Protein AF-A0A430J4T3-F1 (afdb_monomer)

Radius of gyration: 21.68 Å; Cα contacts (8 Å, |Δi|>4): 65; chains: 1; bounding box: 53×21×65 Å

Mean predicted aligned error: 17.21 Å

pLDDT: mean 71.9, std 14.35, range [41.19, 87.94]

Foldseek 3Di:
DVVVVVVVVVVVVVVVVVVVVPPPPDPDDDDDDDDDPPDDDPPPPPPVPPPWDKDFDAPPDWLLVVLVVPPDPPDDSVVQSVVQCVVVVPPDRDDDGRDMTTGD

Structure (mmCIF, N/CA/C/O backbone):
data_AF-A0A430J4T3-F1
#
_entry.id   AF-A0A430J4T3-F1
#
loop_
_atom_site.group_PDB
_atom_site.id
_atom_site.type_symbol
_atom_site.label_atom_id
_atom_site.label_alt_id
_atom_site.label_comp_id
_atom_site.label_asym_id
_atom_site.label_entity_id
_atom_site.label_seq_id
_atom_site.pdbx_PDB_ins_code
_atom_site.Cartn_x
_atom_site.Cartn_y
_atom_site.Cartn_z
_atom_site.occupancy
_atom_site.B_iso_or_equiv
_atom_site.auth_seq_id
_atom_site.auth_comp_id
_atom_site.auth_asym_id
_atom_site.auth_atom_id
_atom_site.pdbx_PDB_model_num
ATOM 1 N N . MET A 1 1 ? -12.373 -7.986 35.690 1.00 62.62 1 MET A N 1
ATOM 2 C CA . MET A 1 1 ? -13.280 -8.713 34.772 1.00 62.62 1 MET A CA 1
ATOM 3 C C . MET A 1 1 ? -14.157 -7.764 33.946 1.00 62.62 1 MET A C 1
ATOM 5 O O . MET A 1 1 ? -14.049 -7.774 32.729 1.00 62.62 1 MET A O 1
ATOM 9 N N . VAL A 1 2 ? -14.927 -6.862 34.570 1.00 60.69 2 VAL A N 1
ATOM 10 C CA . VAL A 1 2 ? -15.880 -5.950 33.887 1.00 60.69 2 VAL A CA 1
ATOM 11 C C . VAL A 1 2 ? -15.242 -4.983 32.870 1.00 60.69 2 VAL A C 1
ATOM 13 O O . VAL A 1 2 ? -15.765 -4.788 31.781 1.00 60.69 2 VAL A O 1
ATOM 16 N N . ARG A 1 3 ? -14.056 -4.434 33.169 1.00 61.69 3 ARG A N 1
ATOM 17 C CA . ARG A 1 3 ? -13.313 -3.511 32.275 1.00 61.69 3 ARG A CA 1
ATOM 18 C C . ARG A 1 3 ? -12.825 -4.171 30.980 1.00 61.69 3 ARG A C 1
ATOM 20 O O . ARG A 1 3 ? -12.667 -3.497 29.968 1.00 61.69 3 ARG A O 1
ATOM 27 N N . THR A 1 4 ? -12.587 -5.479 31.017 1.00 71.50 4 THR A N 1
ATOM 28 C CA . THR A 1 4 ? -12.179 -6.258 29.844 1.00 71.50 4 THR A CA 1
ATOM 29 C C . THR A 1 4 ? -13.393 -6.558 28.964 1.00 71.50 4 THR A C 1
ATOM 31 O O . THR A 1 4 ? -13.314 -6.411 27.752 1.00 71.50 4 THR A O 1
ATOM 34 N N . ILE A 1 5 ? -14.541 -6.866 29.577 1.00 84.56 5 ILE A N 1
ATOM 35 C CA . ILE A 1 5 ? 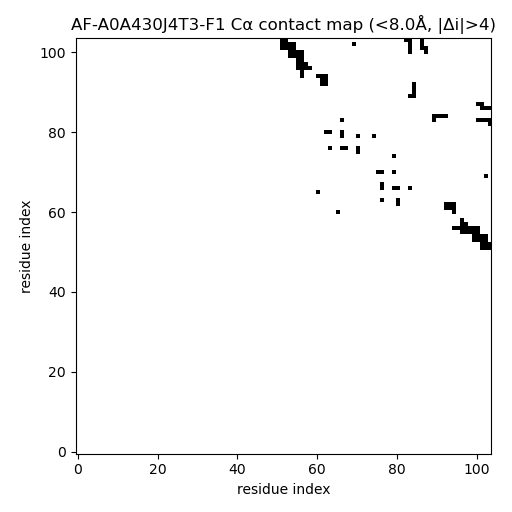-15.815 -7.110 28.882 1.00 84.56 5 ILE A CA 1
ATOM 36 C C . ILE A 1 5 ? -16.280 -5.855 28.129 1.00 84.56 5 ILE A C 1
ATOM 38 O O . ILE A 1 5 ? -16.602 -5.940 26.949 1.00 84.56 5 ILE A O 1
ATOM 42 N N . VAL A 1 6 ? -16.224 -4.675 28.759 1.00 82.50 6 VAL A N 1
ATOM 43 C CA . VAL A 1 6 ? -16.611 -3.403 28.112 1.00 82.50 6 VAL A CA 1
ATOM 44 C C . VAL A 1 6 ? -15.757 -3.113 26.873 1.00 82.50 6 VAL A C 1
ATOM 46 O O . VAL A 1 6 ? -16.279 -2.682 25.850 1.00 82.50 6 VAL A O 1
ATOM 49 N N . ARG A 1 7 ? -14.451 -3.404 26.924 1.00 72.38 7 ARG A N 1
ATOM 50 C CA . ARG A 1 7 ? -13.551 -3.221 25.775 1.00 72.38 7 ARG A CA 1
ATOM 51 C C . ARG A 1 7 ? -13.911 -4.134 24.604 1.00 72.38 7 ARG A C 1
ATOM 53 O O . ARG A 1 7 ? -13.948 -3.660 23.476 1.00 72.38 7 ARG A O 1
ATOM 60 N N . TYR A 1 8 ? -14.232 -5.401 24.867 1.00 84.19 8 TYR A N 1
ATOM 61 C CA . TYR A 1 8 ? -14.662 -6.328 23.816 1.00 84.19 8 TYR A CA 1
ATOM 62 C C . TYR A 1 8 ? -16.008 -5.933 23.195 1.00 84.19 8 TYR A C 1
ATOM 64 O O . TYR A 1 8 ? -16.155 -6.007 21.978 1.00 84.19 8 TYR A O 1
ATOM 72 N N . VAL A 1 9 ? -16.957 -5.441 23.998 1.00 86.19 9 VAL A N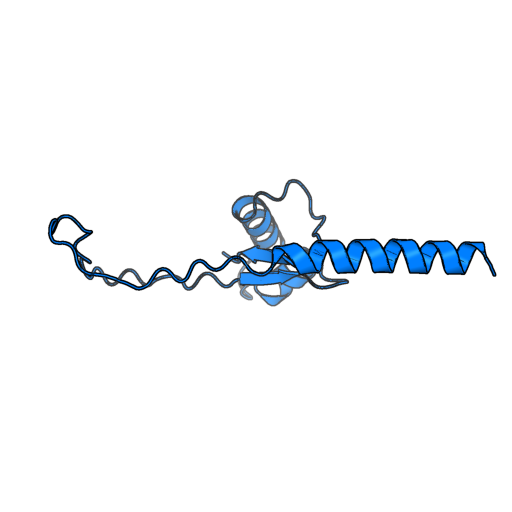 1
ATOM 73 C CA . VAL A 1 9 ? -18.263 -4.969 23.501 1.00 86.19 9 VAL A CA 1
ATOM 74 C C . VAL A 1 9 ? -18.111 -3.746 22.588 1.00 86.19 9 VAL A C 1
ATOM 76 O O . VAL A 1 9 ? -18.741 -3.687 21.535 1.00 86.19 9 VAL A O 1
ATOM 79 N N . VAL A 1 10 ? -17.233 -2.798 22.937 1.00 82.56 10 VAL A N 1
ATOM 80 C CA . VAL A 1 10 ? -16.966 -1.608 22.106 1.00 82.56 10 VAL A CA 1
ATOM 81 C C . VAL A 1 10 ? -16.297 -1.984 20.780 1.00 82.56 10 VAL A C 1
ATOM 83 O O . VAL A 1 10 ? -16.683 -1.466 19.736 1.00 82.56 10 VAL A O 1
ATOM 86 N N . ILE A 1 11 ? -15.339 -2.918 20.794 1.00 82.19 11 ILE A N 1
ATOM 87 C CA . ILE A 1 11 ? -14.663 -3.386 19.572 1.00 82.19 11 ILE A CA 1
ATOM 88 C C . ILE A 1 11 ? -15.654 -4.101 18.642 1.00 82.19 11 ILE A C 1
ATOM 90 O O . ILE A 1 11 ? -15.675 -3.824 17.444 1.00 82.19 11 ILE A O 1
ATOM 94 N N . ALA A 1 12 ? -16.522 -4.962 19.183 1.00 80.62 12 ALA A N 1
ATOM 95 C CA . ALA A 1 12 ? -17.542 -5.657 18.397 1.00 80.62 12 ALA A CA 1
ATOM 96 C C . ALA A 1 12 ? -18.541 -4.685 17.740 1.00 80.62 12 ALA A C 1
ATOM 98 O O . ALA A 1 12 ? -18.882 -4.852 16.571 1.00 80.62 12 ALA A O 1
ATOM 99 N N . ALA A 1 13 ? -18.962 -3.634 18.453 1.00 78.19 13 ALA A N 1
ATOM 100 C CA . ALA A 1 13 ? -19.869 -2.622 17.910 1.00 78.19 13 ALA A CA 1
ATOM 101 C C . ALA A 1 13 ? -19.258 -1.851 16.724 1.00 78.19 13 ALA A C 1
ATOM 103 O O . ALA A 1 13 ? -19.946 -1.586 15.738 1.00 78.19 13 ALA A O 1
ATOM 104 N N . ILE A 1 14 ? -17.959 -1.538 16.787 1.00 79.31 14 ILE A N 1
ATOM 105 C CA . ILE A 1 14 ? -17.241 -0.848 15.705 1.00 79.31 14 ILE A CA 1
ATOM 106 C C . ILE A 1 14 ? -17.128 -1.752 14.469 1.00 79.31 14 ILE A C 1
ATOM 108 O O . ILE A 1 14 ? -17.372 -1.294 13.355 1.00 79.31 14 ILE A O 1
ATOM 112 N N . LEU A 1 15 ? -16.842 -3.046 14.650 1.00 73.50 15 LEU A N 1
ATOM 113 C CA . LEU A 1 15 ? -16.756 -4.004 13.541 1.00 73.50 15 LEU A CA 1
ATOM 114 C C . LEU A 1 15 ? -18.097 -4.179 12.806 1.00 73.50 15 LEU A C 1
ATOM 116 O O . LEU A 1 15 ? -18.121 -4.192 11.574 1.00 73.50 15 LEU A O 1
ATOM 120 N N . CYS A 1 16 ? -19.219 -4.231 13.532 1.00 69.50 16 CYS A N 1
ATOM 121 C CA . CYS A 1 16 ? -20.555 -4.294 12.925 1.00 69.50 16 CYS A CA 1
ATOM 122 C C . CYS A 1 16 ? -20.892 -3.041 12.093 1.00 69.50 16 CYS A C 1
ATOM 124 O O . CYS A 1 16 ? -21.535 -3.142 11.045 1.00 69.50 16 CYS A O 1
ATOM 126 N N . ALA A 1 17 ? -20.441 -1.861 12.528 1.00 67.69 17 ALA A N 1
ATOM 127 C CA . ALA A 1 17 ? -20.673 -0.614 11.803 1.00 67.69 17 ALA A CA 1
ATOM 128 C C . ALA A 1 17 ? -19.892 -0.558 10.478 1.00 67.69 17 ALA A C 1
ATOM 130 O O . ALA A 1 17 ? -20.437 -0.134 9.461 1.00 67.69 17 ALA A O 1
ATOM 131 N N . VAL A 1 18 ? -18.645 -1.042 10.457 1.00 64.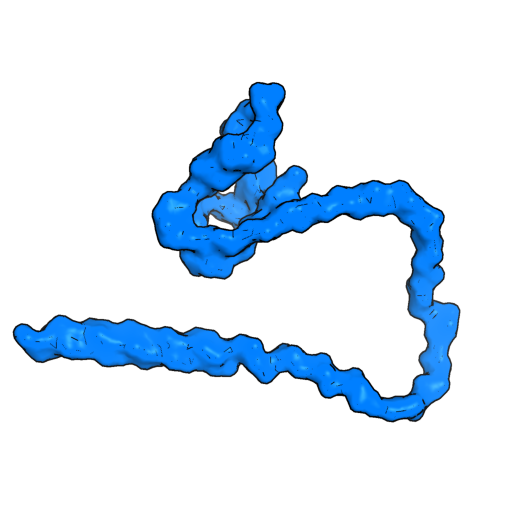69 18 VAL A N 1
ATOM 132 C CA . VAL A 1 18 ? -17.804 -1.058 9.245 1.00 64.69 18 VAL A CA 1
ATOM 133 C C . VAL A 1 18 ? -18.338 -2.048 8.202 1.00 64.69 18 VAL A C 1
ATOM 135 O O . VAL A 1 18 ? -18.300 -1.765 7.006 1.00 64.69 18 VAL A O 1
ATOM 138 N N . PHE A 1 19 ? -18.923 -3.167 8.640 1.00 62.28 19 PHE A N 1
ATOM 139 C CA . PHE A 1 19 ? -19.521 -4.163 7.742 1.00 62.28 19 PHE A CA 1
ATOM 140 C C . PHE A 1 19 ? -20.777 -3.649 7.010 1.00 62.28 19 PHE A C 1
ATOM 142 O O . PHE A 1 19 ? -21.094 -4.109 5.915 1.00 62.28 19 PHE A O 1
ATOM 149 N N . SER A 1 20 ? -21.459 -2.640 7.562 1.00 60.66 20 SER A N 1
ATOM 150 C CA . SER A 1 20 ? -22.667 -2.058 6.955 1.00 60.66 20 SER A CA 1
ATOM 151 C C . SER A 1 20 ? -22.381 -1.164 5.735 1.00 60.66 20 SER A C 1
ATOM 153 O O . SER A 1 20 ? -23.292 -0.886 4.961 1.00 60.66 20 SER A O 1
ATOM 155 N N . PHE A 1 21 ? -21.130 -0.741 5.511 1.00 57.25 21 PHE A N 1
ATOM 156 C CA . PHE A 1 21 ? -20.765 0.140 4.388 1.00 57.25 21 PHE A CA 1
ATOM 157 C C . PHE A 1 21 ? -20.368 -0.600 3.094 1.00 57.25 21 PHE A C 1
ATOM 159 O O . PHE A 1 21 ? -20.068 0.044 2.091 1.00 57.25 21 PHE A O 1
ATOM 166 N N . GLY A 1 22 ? -20.380 -1.939 3.078 1.00 54.44 22 GLY A N 1
ATOM 167 C CA . GLY A 1 22 ? -19.867 -2.744 1.958 1.00 54.44 22 GLY A CA 1
ATOM 168 C C . GLY A 1 22 ? -20.849 -3.097 0.830 1.00 54.44 22 GLY A C 1
ATOM 169 O O . GLY A 1 22 ? -20.442 -3.786 -0.101 1.00 54.44 22 GLY A O 1
ATOM 170 N N . ALA A 1 23 ? -22.121 -2.681 0.880 1.00 57.91 23 ALA A N 1
ATOM 171 C CA . ALA A 1 23 ? -23.172 -3.258 0.026 1.00 57.91 23 ALA A CA 1
ATOM 172 C C . ALA A 1 23 ? -23.957 -2.259 -0.847 1.00 57.91 23 ALA A C 1
ATOM 174 O O . ALA A 1 23 ? -25.158 -2.430 -1.042 1.00 57.91 23 ALA A O 1
ATOM 175 N N . ILE A 1 24 ? -23.311 -1.240 -1.423 1.00 56.75 24 ILE A N 1
ATOM 176 C CA . ILE A 1 24 ? -23.947 -0.434 -2.484 1.00 56.75 24 ILE A CA 1
ATOM 177 C C . ILE A 1 24 ? -23.122 -0.535 -3.770 1.00 56.75 24 ILE A C 1
ATOM 179 O O . ILE A 1 24 ? -22.462 0.406 -4.196 1.00 56.75 24 ILE A O 1
ATOM 183 N N . VAL A 1 25 ? -23.165 -1.709 -4.403 1.00 56.38 25 VAL A N 1
ATOM 184 C CA . VAL A 1 25 ? -22.907 -1.828 -5.843 1.00 56.38 25 VAL A CA 1
ATOM 185 C C . VAL A 1 25 ? -24.258 -1.642 -6.523 1.00 56.38 25 VAL A C 1
ATOM 187 O O . VAL A 1 25 ? -25.104 -2.533 -6.487 1.00 56.38 25 VAL A O 1
ATOM 190 N N . GLN A 1 26 ? -24.492 -0.460 -7.096 1.00 49.62 26 GLN A N 1
ATOM 191 C CA . GLN A 1 26 ? -25.651 -0.238 -7.954 1.00 49.62 26 GLN A CA 1
ATOM 192 C C . GLN A 1 26 ? -25.486 -1.054 -9.239 1.00 49.62 26 GLN A C 1
ATOM 194 O O . GLN A 1 26 ? -24.790 -0.652 -10.167 1.00 49.62 26 GLN A O 1
ATOM 199 N N . ALA A 1 27 ? -26.147 -2.206 -9.288 1.00 57.84 27 ALA A N 1
ATOM 200 C CA . ALA A 1 27 ? -26.469 -2.881 -10.532 1.00 57.84 27 ALA A CA 1
ATOM 201 C C . ALA A 1 27 ? -27.777 -2.277 -11.060 1.00 57.84 27 ALA A C 1
ATOM 203 O O . ALA A 1 27 ? -28.862 -2.734 -10.714 1.00 57.84 27 ALA A O 1
ATOM 204 N N .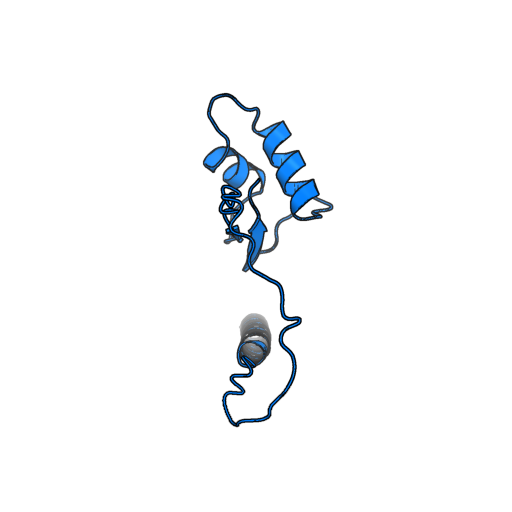 TYR A 1 28 ? -27.674 -1.215 -11.859 1.00 49.91 28 TYR A N 1
ATOM 205 C CA . TYR A 1 28 ? -28.796 -0.740 -12.667 1.00 49.91 28 TYR A CA 1
ATOM 206 C C . TYR A 1 28 ? -28.605 -1.285 -14.083 1.00 49.91 28 TYR A C 1
ATOM 208 O O . TYR A 1 28 ? -27.896 -0.709 -14.904 1.00 49.91 28 TYR A O 1
ATOM 216 N N . ALA A 1 29 ? -29.180 -2.458 -14.336 1.00 57.81 29 ALA A N 1
ATOM 217 C CA . ALA A 1 29 ? -29.421 -2.963 -15.678 1.00 57.81 29 ALA A CA 1
ATOM 218 C C . ALA A 1 29 ? -30.940 -3.012 -15.881 1.00 57.81 29 ALA A C 1
ATOM 220 O O . ALA A 1 29 ? -31.652 -3.603 -15.071 1.00 57.81 29 ALA A O 1
ATOM 221 N N . GLY A 1 30 ? -31.404 -2.379 -16.955 1.00 46.84 30 GLY A N 1
ATOM 222 C CA . GLY A 1 30 ? -32.812 -2.199 -17.314 1.00 46.84 30 GLY A CA 1
ATOM 223 C C . GLY A 1 30 ? -33.087 -0.705 -17.474 1.00 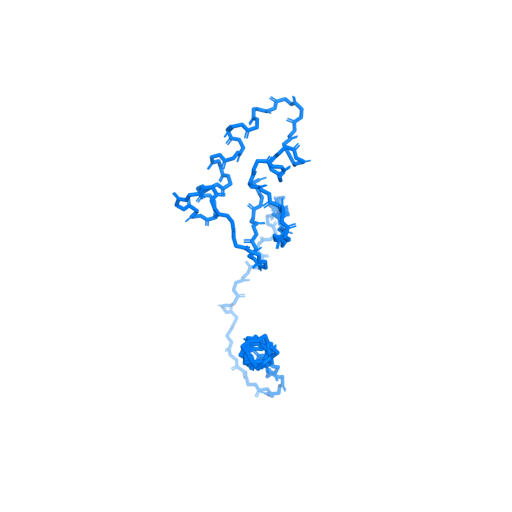46.84 30 GLY A C 1
ATOM 224 O O . GLY A 1 30 ? -32.854 0.060 -16.551 1.00 46.84 30 GLY A O 1
ATOM 225 N N . ASP A 1 31 ? -33.514 -0.178 -18.608 1.00 51.38 31 ASP A N 1
ATOM 226 C CA . ASP A 1 31 ? -34.109 -0.751 -19.810 1.00 51.38 31 ASP A CA 1
ATOM 227 C C . ASP A 1 31 ? -34.007 0.333 -20.911 1.00 51.38 31 ASP A C 1
ATOM 229 O O . ASP A 1 31 ? -33.684 1.486 -20.618 1.00 51.38 31 ASP A O 1
ATOM 233 N N . GLY A 1 32 ? -34.187 -0.049 -22.174 1.00 56.06 32 GLY A N 1
ATOM 234 C CA . GLY A 1 32 ? -33.794 0.693 -23.375 1.00 56.06 32 GLY A CA 1
ATOM 235 C C . GLY A 1 32 ? -34.166 2.185 -23.466 1.00 56.06 32 GLY A C 1
ATOM 236 O O . GLY A 1 32 ? -35.240 2.634 -23.081 1.00 56.06 32 GLY A O 1
ATOM 237 N N . GLY A 1 33 ? -33.276 2.951 -24.102 1.00 43.47 33 GLY A N 1
ATOM 238 C CA . GLY A 1 33 ? -33.520 4.336 -24.495 1.00 43.47 33 GLY A CA 1
ATOM 239 C C . GLY A 1 33 ? -32.405 4.843 -25.404 1.00 43.47 33 GLY A C 1
ATOM 240 O O . GLY A 1 33 ? -31.234 4.800 -25.047 1.00 43.47 33 GLY A O 1
ATOM 241 N N . ALA A 1 34 ? -32.774 5.251 -26.613 1.00 52.94 34 ALA A N 1
ATOM 242 C CA . ALA A 1 34 ? -31.886 5.700 -27.675 1.00 52.94 34 ALA A CA 1
ATOM 243 C C . ALA A 1 34 ? -31.015 6.923 -27.307 1.00 52.94 34 ALA A C 1
ATOM 245 O O . ALA A 1 34 ? -31.342 7.688 -26.406 1.00 52.94 34 ALA A O 1
ATOM 246 N N . ALA A 1 35 ? -30.001 7.140 -28.157 1.00 51.03 35 ALA A N 1
ATOM 247 C CA . ALA A 1 35 ? -29.201 8.357 -28.348 1.00 51.03 35 ALA A CA 1
ATOM 248 C C . ALA A 1 35 ? -27.888 8.468 -27.550 1.00 51.03 35 ALA A C 1
ATOM 250 O O . ALA A 1 35 ? -27.864 8.914 -26.409 1.00 51.03 35 ALA A O 1
ATOM 251 N N . ASN A 1 36 ? -26.771 8.148 -28.224 1.00 50.53 36 ASN A N 1
ATOM 252 C CA . ASN A 1 36 ? -25.710 9.105 -28.602 1.00 50.53 36 ASN A CA 1
ATOM 253 C C . ASN A 1 36 ? -24.396 8.346 -28.926 1.00 50.53 36 ASN A C 1
ATOM 255 O O . ASN A 1 36 ? -23.741 7.871 -27.997 1.00 50.53 36 ASN A O 1
ATOM 259 N N . PRO A 1 37 ? -23.937 8.233 -30.190 1.00 49.78 37 PRO A N 1
ATOM 260 C CA . PRO A 1 37 ? -22.633 7.653 -30.503 1.00 49.78 37 PRO A CA 1
ATOM 261 C C . PRO A 1 37 ? -21.530 8.714 -30.357 1.00 49.78 37 PRO A C 1
ATOM 263 O O . PRO A 1 37 ? -20.734 8.925 -31.260 1.00 49.78 37 PRO A O 1
ATOM 266 N N . ASN A 1 38 ? -21.485 9.388 -29.210 1.00 53.75 38 ASN A N 1
ATOM 267 C CA . ASN A 1 38 ? -20.317 10.138 -28.748 1.00 53.75 38 ASN A CA 1
ATOM 268 C C . ASN A 1 38 ? -19.886 9.561 -27.393 1.00 53.75 38 ASN A C 1
ATOM 270 O O . ASN A 1 38 ? -19.703 10.263 -26.405 1.00 53.75 38 ASN A O 1
ATOM 274 N N . ALA A 1 39 ? -19.765 8.237 -27.342 1.00 50.84 39 ALA A N 1
ATOM 275 C CA . ALA A 1 39 ? -19.142 7.521 -26.245 1.00 50.84 39 ALA A CA 1
ATOM 276 C C . ALA A 1 39 ? -17.841 6.932 -26.779 1.00 50.84 39 ALA A C 1
ATOM 278 O O . ALA A 1 39 ? -17.815 5.836 -27.330 1.00 50.84 39 ALA A O 1
ATOM 279 N N . SER A 1 40 ? -16.791 7.744 -26.661 1.00 55.53 40 SER A N 1
ATOM 280 C CA . SER A 1 40 ? -15.395 7.330 -26.573 1.00 55.53 40 SER A CA 1
ATOM 281 C C . SER A 1 40 ? -15.037 6.146 -27.461 1.00 55.53 40 SER A C 1
ATOM 283 O O . SER A 1 40 ? -14.900 5.013 -26.996 1.00 55.53 40 SER A O 1
ATOM 285 N N . THR A 1 41 ? -14.850 6.452 -28.747 1.00 47.12 41 THR A N 1
ATOM 286 C CA . THR A 1 41 ? -14.060 5.649 -29.674 1.00 47.12 41 THR A CA 1
ATOM 287 C C . THR A 1 41 ? -12.824 5.163 -28.937 1.00 47.12 41 THR A C 1
ATOM 289 O O . THR A 1 41 ? -11.885 5.915 -28.676 1.00 47.12 41 THR A O 1
ATOM 292 N N . SER A 1 42 ? -12.880 3.885 -28.582 1.00 55.28 42 SER A N 1
ATOM 293 C CA . SER A 1 42 ? -11.754 3.068 -28.189 1.00 55.28 42 SER A CA 1
ATOM 294 C C . SER A 1 42 ? -10.815 3.030 -29.385 1.00 55.28 42 SER A C 1
ATOM 296 O O . SER A 1 42 ? -10.867 2.124 -30.214 1.00 55.28 42 SER A O 1
ATOM 298 N N . THR A 1 43 ? -9.988 4.062 -29.531 1.00 41.19 43 THR A N 1
ATOM 299 C CA . THR A 1 43 ? -8.808 3.967 -30.368 1.00 41.19 43 THR A CA 1
ATOM 300 C C . THR A 1 43 ? -7.884 3.004 -29.652 1.00 41.19 43 THR A C 1
ATOM 302 O O . THR A 1 43 ? -7.288 3.296 -28.617 1.00 41.19 43 THR A O 1
ATOM 305 N N . VAL A 1 44 ? -7.827 1.804 -30.215 1.00 52.84 44 VAL A N 1
ATOM 306 C CA . VAL A 1 44 ? -6.824 0.777 -29.974 1.00 52.84 44 VAL A CA 1
ATOM 307 C C . VAL A 1 44 ? -5.460 1.366 -30.347 1.00 52.84 44 VAL A C 1
ATOM 309 O O . VAL A 1 44 ? -4.870 1.058 -31.372 1.00 52.84 44 VAL A O 1
ATOM 312 N N . THR A 1 45 ? -4.954 2.271 -29.517 1.00 42.47 45 THR A N 1
ATOM 313 C CA . THR A 1 45 ? -3.522 2.392 -29.316 1.00 42.47 45 THR A CA 1
ATOM 314 C C . THR A 1 45 ? -3.213 1.272 -28.349 1.00 42.47 45 THR A C 1
ATOM 316 O O . THR A 1 45 ? -3.790 1.225 -27.263 1.00 42.47 45 THR A O 1
ATOM 319 N N . VAL A 1 46 ? -2.335 0.351 -28.736 1.00 49.75 46 VAL A N 1
ATOM 320 C CA . VAL A 1 46 ? -1.722 -0.617 -27.824 1.00 49.75 46 VAL A CA 1
ATOM 321 C C . VAL A 1 46 ? -0.849 0.172 -26.840 1.00 49.75 46 VAL A C 1
ATOM 323 O O . VAL A 1 46 ? 0.376 0.128 -26.863 1.00 49.75 46 VAL A O 1
ATOM 326 N N . ALA A 1 47 ? -1.479 0.970 -25.981 1.00 55.22 47 ALA A N 1
ATOM 327 C CA . ALA A 1 47 ? -0.892 1.399 -24.745 1.00 55.22 47 ALA A CA 1
ATOM 328 C C . ALA A 1 47 ? -0.785 0.107 -23.957 1.00 55.22 47 ALA A C 1
ATOM 330 O O . ALA A 1 47 ? -1.790 -0.474 -23.550 1.00 55.22 47 ALA A O 1
ATOM 331 N N . LYS A 1 48 ? 0.444 -0.388 -23.824 1.00 51.72 48 LYS A N 1
ATOM 332 C CA . LYS A 1 48 ? 0.817 -1.362 -22.811 1.00 51.72 48 LYS A CA 1
ATOM 333 C C . LYS A 1 48 ? 0.278 -0.82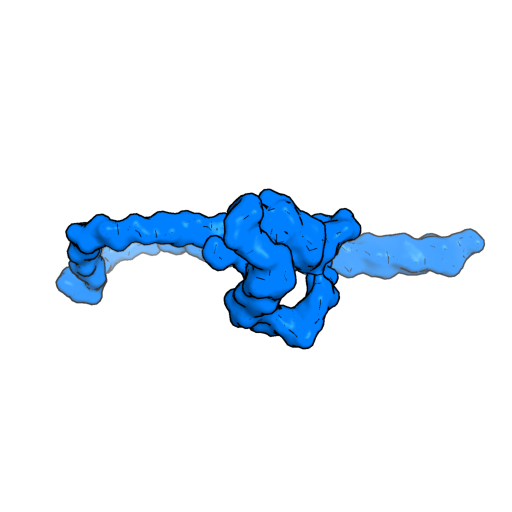0 -21.493 1.00 51.72 48 LYS A C 1
ATOM 335 O O . LYS A 1 48 ? 0.922 0.019 -20.868 1.00 51.72 48 LYS A O 1
ATOM 340 N N . ALA A 1 49 ? -0.944 -1.216 -21.142 1.00 53.22 49 ALA A N 1
ATOM 341 C CA . ALA A 1 49 ? -1.575 -0.853 -19.897 1.00 53.22 49 ALA A CA 1
ATOM 342 C C . ALA A 1 49 ? -0.648 -1.440 -18.851 1.00 53.22 49 ALA A C 1
ATOM 344 O O . ALA A 1 49 ? -0.558 -2.659 -18.697 1.00 53.22 49 ALA A O 1
ATOM 345 N N . LYS A 1 50 ? 0.167 -0.577 -18.243 1.00 57.44 50 LYS A N 1
ATOM 346 C CA . LYS A 1 50 ? 1.001 -0.971 -17.126 1.00 57.44 50 LYS A CA 1
ATOM 347 C C . LYS A 1 50 ? -0.010 -1.379 -16.074 1.00 57.44 50 LYS A C 1
ATOM 349 O O . LYS A 1 50 ? -0.667 -0.513 -15.505 1.00 57.44 50 LYS A O 1
ATOM 354 N N . VAL A 1 51 ? -0.227 -2.685 -15.938 1.00 62.47 51 VAL A N 1
ATOM 355 C CA . VAL A 1 51 ? -1.095 -3.245 -14.911 1.00 62.47 51 VAL A CA 1
ATOM 356 C C . VAL A 1 51 ? -0.498 -2.744 -13.609 1.00 62.47 51 VAL A C 1
ATOM 358 O O . VAL A 1 51 ? 0.582 -3.173 -13.207 1.00 62.47 51 VAL A O 1
ATOM 361 N N . GLN A 1 52 ? -1.122 -1.712 -13.049 1.00 70.00 52 GLN A N 1
ATOM 362 C CA . GLN A 1 52 ? -0.707 -1.147 -11.783 1.00 70.00 52 GLN A CA 1
ATOM 363 C C . GLN A 1 52 ? -1.090 -2.174 -10.736 1.00 70.00 52 GLN A C 1
ATOM 365 O O . GLN A 1 52 ? -2.268 -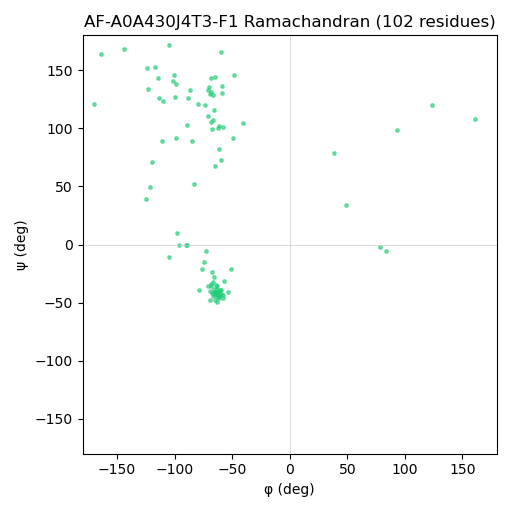2.467 -10.519 1.00 70.00 52 GLN A O 1
ATOM 370 N N . GLU A 1 53 ? -0.064 -2.782 -10.162 1.00 80.75 53 GLU A N 1
ATOM 371 C CA . GLU A 1 53 ? -0.227 -3.754 -9.106 1.00 80.75 53 GLU A CA 1
ATOM 372 C C . GLU A 1 53 ? -0.733 -3.014 -7.863 1.00 80.75 53 GLU A C 1
ATOM 374 O O . GLU A 1 53 ? -0.236 -1.944 -7.501 1.00 80.75 53 GLU A O 1
ATOM 379 N N . LYS A 1 54 ? -1.789 -3.546 -7.254 1.00 85.88 54 LYS A N 1
ATOM 380 C CA . LYS A 1 54 ? -2.404 -2.992 -6.050 1.00 85.88 54 LYS A CA 1
ATOM 381 C C . LYS A 1 54 ? -2.400 -4.065 -4.983 1.00 85.88 54 LYS A C 1
ATOM 383 O O . LYS A 1 54 ? -2.783 -5.202 -5.255 1.00 85.88 54 LYS A O 1
ATOM 388 N N . ILE A 1 55 ? -1.993 -3.689 -3.784 1.00 84.75 55 ILE A N 1
ATOM 389 C CA . ILE A 1 55 ? -1.950 -4.589 -2.637 1.00 84.75 55 ILE A CA 1
ATOM 390 C C . ILE A 1 55 ? -2.768 -4.001 -1.490 1.00 84.75 55 ILE A C 1
ATOM 392 O O . ILE A 1 55 ? -2.920 -2.784 -1.384 1.00 84.75 55 ILE A O 1
ATOM 396 N N . VAL A 1 56 ? -3.307 -4.867 -0.640 1.00 86.81 56 VAL A N 1
ATOM 397 C CA . VAL A 1 56 ? -3.991 -4.461 0.590 1.00 86.81 56 VAL A CA 1
ATOM 398 C C . VAL A 1 56 ? -3.015 -4.638 1.741 1.00 86.81 56 VAL A C 1
ATOM 400 O O . VAL A 1 56 ? -2.453 -5.719 1.901 1.00 86.81 56 VAL A O 1
ATOM 403 N N . ILE A 1 57 ? -2.816 -3.579 2.521 1.00 86.31 57 ILE A N 1
ATOM 404 C CA . ILE A 1 57 ? -1.921 -3.584 3.677 1.00 86.31 57 ILE A CA 1
ATOM 405 C C . ILE A 1 57 ? -2.506 -4.466 4.779 1.00 86.31 57 ILE A C 1
ATOM 407 O O . ILE A 1 57 ? -3.658 -4.276 5.179 1.00 86.31 57 ILE A O 1
ATOM 411 N N . GLN A 1 58 ? -1.704 -5.389 5.303 1.00 82.25 58 GLN A N 1
ATOM 412 C CA . GLN A 1 58 ? -2.065 -6.221 6.446 1.00 82.25 58 GLN A CA 1
ATOM 413 C C . GLN A 1 58 ? -1.364 -5.767 7.728 1.00 82.25 58 GLN A C 1
ATOM 415 O O . GLN A 1 58 ? -0.489 -4.898 7.727 1.00 82.25 58 GLN A O 1
ATOM 420 N N . GLN A 1 59 ? -1.762 -6.359 8.854 1.00 79.88 59 GLN A N 1
ATOM 421 C CA . GLN A 1 59 ? -1.096 -6.105 10.124 1.00 79.88 59 GLN A CA 1
ATOM 422 C C . GLN A 1 59 ? 0.386 -6.461 10.058 1.00 79.88 59 GLN A C 1
ATOM 424 O O . GLN A 1 59 ? 0.746 -7.567 9.669 1.00 79.88 59 GLN A O 1
ATOM 429 N N . GLY A 1 60 ? 1.238 -5.535 10.497 1.00 80.06 60 GLY A N 1
ATOM 430 C CA . GLY A 1 60 ? 2.688 -5.736 10.507 1.00 80.06 60 GLY A CA 1
ATOM 431 C C . GLY A 1 60 ? 3.377 -5.442 9.174 1.00 80.06 60 GLY A C 1
ATOM 432 O O . GLY A 1 60 ? 4.608 -5.413 9.137 1.00 80.06 60 GLY A O 1
ATOM 433 N N . ASP A 1 61 ? 2.622 -5.146 8.113 1.00 83.00 61 ASP A N 1
ATOM 434 C CA . ASP A 1 61 ? 3.208 -4.649 6.877 1.00 83.00 61 ASP A CA 1
ATOM 435 C C . ASP A 1 61 ? 3.723 -3.227 7.067 1.00 83.00 61 ASP A C 1
ATOM 437 O O . ASP A 1 61 ? 3.067 -2.339 7.616 1.00 83.00 61 ASP A O 1
ATOM 441 N N . THR A 1 62 ? 4.925 -2.993 6.557 1.00 85.56 62 THR A N 1
ATOM 442 C CA . THR A 1 62 ? 5.523 -1.668 6.525 1.00 85.56 62 THR A CA 1
ATOM 443 C C . THR A 1 62 ? 5.730 -1.257 5.084 1.00 85.56 62 THR A C 1
ATOM 445 O O . THR A 1 62 ? 5.966 -2.076 4.195 1.00 85.56 62 THR A O 1
ATOM 448 N N . LEU A 1 63 ? 5.720 0.050 4.847 1.00 84.12 63 LEU A N 1
ATOM 449 C CA . LEU A 1 63 ? 5.998 0.576 3.517 1.00 84.12 63 LEU A CA 1
ATOM 450 C C . LEU A 1 63 ? 7.372 0.116 3.004 1.00 84.12 63 LEU A C 1
ATOM 452 O O . LEU A 1 63 ? 7.559 -0.093 1.809 1.00 84.12 63 LEU A O 1
ATOM 456 N N . TRP A 1 64 ? 8.315 -0.082 3.927 1.00 86.75 64 TRP A N 1
ATOM 457 C CA . TRP A 1 64 ? 9.638 -0.607 3.636 1.00 86.75 64 TRP A CA 1
ATOM 458 C C . TRP A 1 64 ? 9.620 -2.084 3.227 1.00 86.75 64 TRP A C 1
ATOM 460 O O . TRP A 1 64 ? 10.234 -2.421 2.218 1.00 86.75 64 TRP A O 1
ATOM 470 N N . SER A 1 65 ? 8.921 -2.958 3.964 1.00 85.31 65 SER A N 1
ATOM 471 C CA . SER A 1 65 ? 8.850 -4.392 3.631 1.00 85.31 65 SER A CA 1
ATOM 472 C C . SER A 1 65 ? 8.177 -4.620 2.279 1.00 85.31 65 SER A C 1
ATOM 474 O O . SER A 1 65 ? 8.680 -5.387 1.463 1.00 85.31 65 SER A O 1
ATOM 476 N N . ILE A 1 66 ? 7.113 -3.870 1.993 1.00 86.69 66 ILE A N 1
ATOM 477 C CA . ILE A 1 66 ? 6.424 -3.897 0.699 1.00 86.69 66 ILE A CA 1
ATOM 478 C C . ILE A 1 66 ? 7.329 -3.397 -0.421 1.00 86.69 66 ILE A C 1
ATOM 480 O O . ILE A 1 66 ? 7.443 -4.030 -1.470 1.00 86.69 66 ILE A O 1
ATOM 484 N N . ALA A 1 67 ? 7.995 -2.260 -0.212 1.00 87.12 67 ALA A N 1
ATOM 485 C CA . ALA A 1 67 ? 8.924 -1.736 -1.198 1.00 87.12 67 ALA A CA 1
ATOM 486 C C . ALA A 1 67 ? 10.031 -2.745 -1.500 1.00 87.12 67 ALA A C 1
ATOM 488 O O . ALA A 1 67 ? 10.352 -2.966 -2.659 1.00 87.12 67 ALA A O 1
ATOM 489 N N . GLN A 1 68 ? 10.580 -3.385 -0.471 1.00 85.94 68 GLN A N 1
ATOM 490 C CA . GLN A 1 68 ? 11.635 -4.378 -0.616 1.00 85.94 68 GLN A CA 1
ATOM 491 C C . GLN A 1 68 ? 11.156 -5.647 -1.340 1.00 85.94 68 GLN A C 1
ATOM 493 O O . GLN A 1 68 ? 11.932 -6.237 -2.084 1.00 85.94 68 GLN A O 1
ATOM 498 N N . ALA A 1 69 ? 9.887 -6.031 -1.176 1.00 85.00 69 ALA A N 1
ATOM 499 C CA . ALA A 1 69 ? 9.293 -7.167 -1.876 1.00 85.00 69 ALA A CA 1
ATOM 500 C C . ALA A 1 69 ? 9.062 -6.905 -3.379 1.00 85.00 69 ALA A C 1
ATOM 502 O O . ALA 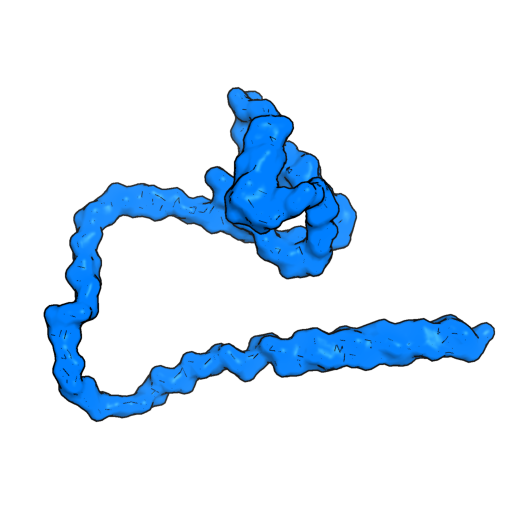A 1 69 ? 9.226 -7.820 -4.183 1.00 85.00 69 ALA A O 1
ATOM 503 N N . HIS A 1 70 ? 8.709 -5.672 -3.766 1.00 84.69 70 HIS A N 1
ATOM 504 C CA . HIS A 1 70 ? 8.345 -5.332 -5.154 1.00 84.69 70 HIS A CA 1
ATOM 505 C C . HIS A 1 70 ? 9.422 -4.562 -5.937 1.00 84.69 70 HIS A C 1
ATOM 507 O O . HIS A 1 70 ? 9.307 -4.388 -7.153 1.00 84.69 70 HIS A O 1
ATOM 513 N N . VAL A 1 71 ? 10.475 -4.070 -5.284 1.00 84.38 71 VAL A N 1
ATOM 514 C CA . VAL A 1 71 ? 11.561 -3.360 -5.967 1.00 84.38 71 VAL A CA 1
ATOM 515 C C . VAL A 1 71 ? 12.402 -4.327 -6.805 1.00 84.38 71 VAL A C 1
ATOM 517 O O . VAL A 1 71 ? 12.813 -5.396 -6.360 1.00 84.38 71 VAL A O 1
ATOM 520 N N . SER A 1 72 ? 12.681 -3.948 -8.052 1.00 76.69 72 SER A N 1
ATOM 521 C CA . SER A 1 72 ? 13.604 -4.694 -8.911 1.00 76.69 72 SER A CA 1
ATOM 522 C C . SER A 1 72 ? 15.021 -4.653 -8.327 1.00 76.69 72 SER A C 1
ATOM 524 O O . SER A 1 72 ? 15.429 -3.611 -7.820 1.00 76.69 72 SER A O 1
ATOM 526 N N . LYS A 1 73 ? 15.797 -5.740 -8.460 1.00 71.19 73 LYS A N 1
ATOM 527 C CA . LYS A 1 73 ? 17.179 -5.863 -7.933 1.00 71.19 73 LYS A CA 1
ATOM 528 C C . LYS A 1 73 ? 18.128 -4.713 -8.309 1.00 71.19 73 LYS A C 1
ATOM 530 O O . LYS A 1 73 ? 19.130 -4.518 -7.637 1.00 71.19 73 LYS A O 1
ATOM 535 N N . GLU A 1 74 ? 17.815 -3.970 -9.365 1.00 72.25 74 GLU A N 1
ATOM 536 C CA . GLU A 1 74 ? 18.618 -2.861 -9.889 1.00 72.25 74 GLU A CA 1
ATOM 537 C C . GLU A 1 74 ? 18.172 -1.474 -9.385 1.00 72.25 74 GLU A C 1
ATOM 539 O O . GLU A 1 74 ? 18.755 -0.464 -9.768 1.00 72.25 74 GLU A O 1
ATOM 544 N N . ARG A 1 75 ? 17.123 -1.386 -8.553 1.00 76.94 75 ARG A N 1
ATOM 545 C CA . ARG A 1 75 ? 16.613 -0.119 -8.005 1.00 76.94 75 ARG A CA 1
ATOM 546 C C . ARG A 1 75 ? 16.781 -0.033 -6.495 1.00 76.94 75 ARG A C 1
ATOM 548 O O . ARG A 1 75 ? 16.545 -0.990 -5.768 1.00 76.94 75 ARG A O 1
ATOM 555 N N . ASP A 1 76 ? 17.078 1.174 -6.021 1.00 85.56 76 ASP A N 1
ATOM 556 C CA . ASP A 1 76 ? 17.110 1.469 -4.593 1.00 85.56 76 ASP A CA 1
ATOM 557 C C . ASP A 1 76 ? 15.719 1.372 -3.964 1.00 85.56 76 ASP A C 1
ATOM 559 O O . ASP A 1 76 ? 14.770 2.046 -4.390 1.00 85.56 76 ASP A O 1
ATOM 563 N N . VAL A 1 77 ? 15.626 0.609 -2.869 1.00 85.94 77 VAL A N 1
ATOM 564 C CA . VAL A 1 77 ? 14.410 0.487 -2.046 1.00 85.94 77 VAL A CA 1
ATOM 565 C C . VAL A 1 77 ? 13.919 1.867 -1.611 1.00 85.94 77 VAL A C 1
ATOM 567 O O . VAL A 1 77 ? 12.730 2.157 -1.680 1.00 85.94 77 VAL A O 1
ATOM 570 N N . ARG A 1 78 ? 14.837 2.764 -1.229 1.00 86.19 78 ARG A N 1
ATOM 571 C CA . ARG A 1 78 ? 14.506 4.120 -0.771 1.00 86.19 78 ARG A CA 1
ATOM 572 C C . ARG A 1 78 ? 13.796 4.942 -1.846 1.00 86.19 78 ARG A C 1
ATOM 574 O O . ARG A 1 78 ? 12.770 5.555 -1.571 1.00 86.19 78 ARG A O 1
ATOM 581 N N . THR A 1 79 ? 14.304 4.914 -3.074 1.00 86.75 79 THR A N 1
ATOM 582 C CA . THR A 1 79 ? 13.681 5.598 -4.216 1.00 86.75 79 THR A CA 1
ATOM 583 C C . THR A 1 79 ? 12.311 4.998 -4.532 1.00 86.75 79 THR A C 1
ATOM 585 O O . THR A 1 79 ? 11.385 5.720 -4.900 1.00 86.75 79 THR A O 1
ATOM 588 N N . TYR A 1 80 ? 12.155 3.684 -4.359 1.00 87.75 80 TYR A N 1
ATOM 589 C CA . TYR A 1 80 ? 10.870 3.009 -4.517 1.00 87.75 80 TYR A CA 1
ATOM 590 C C . TYR A 1 80 ? 9.860 3.422 -3.435 1.00 87.75 80 TYR A C 1
ATOM 592 O O . TYR A 1 80 ? 8.726 3.752 -3.766 1.00 87.75 80 TYR A O 1
ATOM 600 N N . VAL A 1 81 ? 10.279 3.500 -2.168 1.00 87.38 81 VAL A N 1
ATOM 601 C CA . VAL A 1 81 ? 9.457 3.984 -1.044 1.00 87.38 81 VAL A CA 1
ATOM 602 C C . VAL A 1 81 ? 8.968 5.411 -1.284 1.00 87.38 81 VAL A C 1
ATOM 604 O O . VAL A 1 81 ? 7.785 5.685 -1.101 1.00 87.38 81 VAL A O 1
ATOM 607 N N . GLU A 1 82 ? 9.835 6.321 -1.730 1.00 87.62 82 GLU A N 1
ATOM 608 C CA . GLU A 1 82 ? 9.416 7.697 -2.028 1.00 87.62 82 GLU A CA 1
ATOM 609 C C . GLU A 1 82 ? 8.398 7.745 -3.173 1.00 87.62 82 GLU A C 1
ATOM 611 O O . GLU A 1 82 ? 7.379 8.424 -3.056 1.00 87.62 82 GLU A O 1
ATOM 616 N N . LYS A 1 83 ? 8.592 6.947 -4.232 1.00 87.25 83 LYS A N 1
ATOM 617 C CA . LYS A 1 83 ? 7.593 6.815 -5.304 1.00 87.25 83 LYS A CA 1
ATOM 618 C C . LYS A 1 83 ? 6.266 6.278 -4.785 1.00 87.25 83 LYS A C 1
ATOM 620 O O . LYS A 1 83 ? 5.231 6.823 -5.151 1.00 87.25 83 LYS A O 1
ATOM 625 N N . LEU A 1 84 ? 6.285 5.264 -3.919 1.00 87.94 84 LEU A N 1
ATOM 626 C CA . LEU A 1 84 ? 5.072 4.743 -3.289 1.00 87.94 84 LEU A CA 1
ATOM 627 C C . LEU A 1 84 ? 4.357 5.820 -2.477 1.00 87.94 84 LEU A C 1
ATOM 629 O O . LEU A 1 84 ? 3.137 5.932 -2.577 1.00 87.94 84 LEU A O 1
ATOM 633 N N . LYS A 1 85 ? 5.094 6.642 -1.719 1.00 86.31 85 LYS A N 1
ATOM 634 C CA . LYS A 1 85 ? 4.511 7.748 -0.948 1.00 86.31 85 LYS A CA 1
ATOM 635 C C . LYS A 1 85 ? 3.859 8.777 -1.850 1.00 86.31 85 LYS A C 1
ATOM 637 O O . LYS A 1 85 ? 2.714 9.141 -1.610 1.00 86.31 85 LYS A O 1
ATOM 642 N N . THR A 1 86 ? 4.562 9.227 -2.888 1.00 86.56 86 THR A N 1
ATOM 643 C CA . THR A 1 86 ? 4.030 10.213 -3.834 1.00 86.56 86 THR A CA 1
ATOM 644 C C . THR A 1 86 ? 2.805 9.676 -4.566 1.00 86.56 86 THR A C 1
ATOM 646 O O . THR A 1 86 ? 1.809 10.383 -4.670 1.00 86.56 86 THR A O 1
ATOM 649 N N . LEU A 1 87 ? 2.859 8.424 -5.024 1.00 86.38 87 LEU A N 1
ATOM 650 C CA . LEU A 1 87 ? 1.794 7.792 -5.801 1.00 86.38 87 LEU A CA 1
ATOM 651 C C . LEU A 1 87 ? 0.534 7.547 -4.957 1.00 86.38 87 LEU A C 1
ATOM 653 O O . LEU A 1 87 ? -0.573 7.722 -5.448 1.00 86.38 87 LEU A O 1
ATOM 657 N N . ASN A 1 88 ? 0.698 7.209 -3.676 1.00 85.56 88 ASN A N 1
ATOM 658 C CA . ASN A 1 88 ? -0.410 6.966 -2.746 1.00 85.56 88 ASN A CA 1
ATOM 659 C C . ASN A 1 88 ? -0.743 8.175 -1.857 1.00 85.56 88 ASN A C 1
ATOM 661 O O . ASN A 1 88 ? -1.496 8.040 -0.895 1.00 85.56 88 ASN A O 1
ATOM 665 N N . HIS A 1 89 ? -0.157 9.343 -2.140 1.00 85.69 89 HIS A N 1
ATOM 666 C CA . HIS A 1 89 ? -0.297 10.570 -1.347 1.00 85.69 89 HIS A CA 1
ATOM 667 C C . HIS A 1 89 ? -0.065 10.374 0.165 1.00 85.69 89 HIS A C 1
ATOM 669 O O . HIS A 1 89 ? -0.673 11.043 1.006 1.00 85.69 89 HIS A O 1
ATOM 675 N N . LEU A 1 90 ? 0.842 9.461 0.524 1.00 83.69 90 LEU A N 1
ATOM 676 C CA . LEU A 1 90 ? 1.184 9.177 1.911 1.00 83.69 90 LEU A CA 1
ATOM 677 C C . LEU A 1 90 ? 2.034 10.315 2.475 1.00 83.69 90 LEU A C 1
ATOM 679 O O . LEU A 1 90 ? 3.140 10.588 2.006 1.00 83.69 90 LEU A O 1
ATOM 683 N N . LYS A 1 91 ? 1.532 10.953 3.534 1.00 75.12 91 LYS A N 1
ATOM 684 C CA . LYS A 1 91 ? 2.259 12.008 4.259 1.00 75.12 91 LYS A CA 1
ATOM 685 C C . LYS A 1 91 ? 3.360 11.454 5.168 1.00 75.12 91 LYS A C 1
ATOM 687 O O . LYS A 1 91 ? 4.272 12.184 5.539 1.00 75.12 91 LYS A O 1
ATOM 692 N N . SER A 1 92 ? 3.273 10.178 5.536 1.00 74.94 92 SER A N 1
ATOM 693 C CA . SER A 1 92 ? 4.206 9.495 6.433 1.00 74.94 92 SER A CA 1
ATOM 694 C C . SER A 1 92 ? 4.406 8.043 5.991 1.00 74.94 92 SER A C 1
ATOM 696 O O . SER A 1 92 ? 3.666 7.538 5.152 1.00 74.94 92 SER A O 1
ATOM 698 N N . SER A 1 93 ? 5.403 7.365 6.557 1.00 73.94 93 SER A N 1
ATOM 699 C CA . SER A 1 93 ? 5.602 5.916 6.418 1.00 73.94 93 SER A CA 1
ATOM 700 C C . SER A 1 93 ? 4.578 5.086 7.203 1.00 73.94 93 SER A C 1
ATOM 702 O O . SER A 1 93 ? 4.582 3.861 7.096 1.00 73.94 93 SER A O 1
ATOM 704 N N . ALA A 1 94 ? 3.715 5.740 7.987 1.00 74.25 94 ALA A N 1
ATOM 705 C CA . ALA A 1 94 ? 2.593 5.105 8.658 1.00 74.25 94 ALA A CA 1
ATOM 706 C C . ALA A 1 94 ? 1.576 4.605 7.623 1.00 74.25 94 ALA A C 1
ATOM 708 O O . ALA A 1 94 ? 0.977 5.400 6.897 1.00 74.25 94 ALA A O 1
ATOM 709 N N . LEU A 1 95 ? 1.398 3.289 7.574 1.00 80.12 95 LEU A N 1
ATOM 710 C CA . LEU A 1 95 ? 0.362 2.630 6.792 1.00 80.12 95 LEU A CA 1
ATOM 711 C C . LEU A 1 95 ? -0.799 2.248 7.703 1.00 80.12 95 LEU A C 1
ATOM 713 O O . LEU A 1 95 ? -0.587 1.918 8.871 1.00 80.12 95 LEU A O 1
ATOM 717 N N . GLN A 1 96 ? -2.016 2.297 7.166 1.00 76.81 96 GLN A N 1
ATOM 718 C CA . GLN A 1 96 ? -3.189 1.778 7.858 1.00 76.81 96 GLN A CA 1
ATOM 719 C C . GLN A 1 96 ? -3.537 0.386 7.345 1.00 76.81 96 GLN A C 1
ATOM 721 O O . GLN A 1 96 ? -3.501 0.115 6.146 1.00 76.81 96 GLN A O 1
ATOM 726 N N . GLU A 1 97 ? -3.881 -0.498 8.271 1.00 78.06 97 GLU A N 1
ATOM 727 C CA . GLU A 1 97 ? -4.375 -1.837 7.965 1.00 78.06 97 GLU A CA 1
ATOM 728 C C . GLU A 1 97 ? -5.646 -1.740 7.110 1.00 78.06 97 GLU A C 1
ATOM 730 O O . GLU A 1 97 ? -6.515 -0.902 7.357 1.00 78.06 97 GLU A O 1
ATOM 735 N N . GLY A 1 98 ? -5.745 -2.572 6.073 1.00 77.50 98 GLY A N 1
ATOM 736 C CA . GLY A 1 98 ? -6.848 -2.539 5.112 1.00 77.50 98 GLY A CA 1
ATOM 737 C C . GLY A 1 98 ? -6.749 -1.428 4.060 1.00 77.50 98 GLY A C 1
ATOM 738 O O . GLY A 1 98 ? -7.585 -1.368 3.159 1.00 77.50 98 GLY A O 1
ATOM 739 N N . GLN A 1 99 ? -5.729 -0.567 4.120 1.00 81.88 99 GLN A N 1
ATOM 740 C CA . GLN A 1 99 ? -5.483 0.428 3.082 1.00 81.88 99 GLN A CA 1
ATOM 741 C C . GLN A 1 99 ? -5.030 -0.248 1.780 1.00 81.88 99 GLN A C 1
ATOM 743 O O . GLN A 1 99 ? -4.271 -1.215 1.798 1.00 81.88 99 GLN A O 1
ATOM 748 N N . VAL A 1 100 ? -5.461 0.280 0.634 1.00 85.44 100 VAL A N 1
ATOM 749 C CA . VAL A 1 100 ? -4.947 -0.146 -0.673 1.00 85.44 100 VAL A CA 1
ATOM 750 C C . VAL A 1 100 ? -3.718 0.688 -1.016 1.00 85.44 100 VAL A C 1
ATOM 752 O O . VAL A 1 100 ? -3.782 1.917 -1.018 1.00 85.44 100 VAL A O 1
ATOM 755 N N . LEU A 1 101 ? -2.609 0.017 -1.317 1.00 87.44 101 LEU A N 1
ATOM 756 C CA . LEU A 1 101 ? -1.375 0.636 -1.776 1.00 87.44 101 LEU A CA 1
ATOM 757 C C . LEU A 1 101 ? -1.142 0.296 -3.249 1.00 87.44 101 LEU A C 1
ATOM 759 O O . LEU A 1 101 ? -1.086 -0.869 -3.642 1.00 87.44 101 LEU A O 1
ATOM 763 N N . LEU A 1 102 ? -1.004 1.336 -4.061 1.00 84.94 102 LEU A N 1
ATOM 764 C CA . LEU A 1 102 ? -0.692 1.260 -5.478 1.00 84.94 102 LEU A CA 1
ATOM 765 C C . LEU A 1 102 ? 0.826 1.203 -5.673 1.00 84.94 102 LEU A C 1
ATOM 767 O O . LEU A 1 102 ? 1.570 2.001 -5.096 1.00 84.94 102 LEU A O 1
ATOM 771 N N . LEU A 1 103 ? 1.278 0.282 -6.518 1.00 85.06 103 LEU A N 1
ATOM 772 C CA . LEU A 1 103 ? 2.686 0.068 -6.832 1.00 85.06 103 LEU A CA 1
ATOM 773 C C . LEU A 1 103 ? 3.045 0.711 -8.197 1.00 85.06 103 LEU A C 1
ATOM 775 O O . LEU A 1 103 ? 2.233 0.672 -9.128 1.00 85.06 103 LEU A O 1
ATOM 779 N N . PRO A 1 104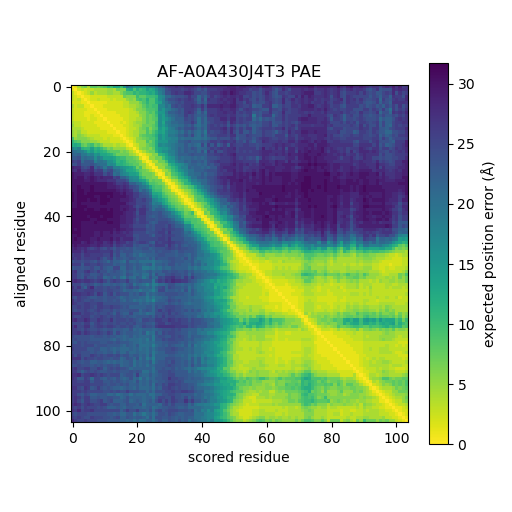 ? 4.236 1.337 -8.325 1.00 77.38 104 PRO A N 1
ATOM 780 C CA . PRO A 1 104 ? 4.652 2.104 -9.503 1.00 77.38 104 PRO A CA 1
ATOM 781 C C . PRO A 1 104 ? 5.062 1.290 -10.730 1.00 77.38 104 PRO A C 1
ATOM 783 O O . PRO A 1 104 ? 5.492 0.119 -10.661 1.00 77.38 104 PRO A O 1
#

InterPro domains:
  IPR018392 LysM domain [PF01476] (56-104)
  IPR018392 LysM domain [PS51782] (53-103)
  IPR018392 LysM domain [SM00257] (54-104)
  IPR018392 LysM domain [cd00118] (56-103)
  IPR036779 LysM domain superfamily [G3DSA:3.10.350.10] (52-104)
  IPR036779 LysM domain superfamily [SSF54106] (56-104)

Organism: NCBI:txid2496558

Solvent-accessible surface area (backbone atoms only — not comparable to full-atom values): 6908 Å² total; per-residue (Å²): 113,70,74,60,53,54,52,53,55,53,53,52,54,53,54,57,58,61,64,69,73,75,79,80,80,84,82,83,80,86,76,92,80,88,89,72,98,82,70,75,83,79,71,84,64,87,65,78,72,74,80,66,51,70,47,68,38,49,87,90,61,41,55,64,59,54,25,59,72,70,47,54,97,91,52,60,46,67,63,47,37,52,48,36,27,64,73,59,69,45,93,56,77,78,74,56,68,72,38,78,48,56,48,133

Sequence (104 aa):
MVRTIVRYVVIAAILCAVFSFGAIVQAYAGDGGAANPNASTSTVTVAKAKVQEKIVIQQGDTLWSIAQAHVSKERDVRTYVEKLKTLNHLKSSALQEGQVLLLP

Secondary structure (DSSP, 8-state):
-HHHHHHHHHHHHHHHHHHTTS----------------S--------------EEE--TT--HHHHHHHHS-TTS-HHHHHHHHHHHTT-SSS-PPTT-EEE--